Protein AF-A0A3M1QR81-F1 (afdb_monomer_lite)

Radius of gyration: 12.59 Å; chains: 1; bounding box: 26×25×29 Å

Structure (mmCIF, N/CA/C/O backbone):
data_AF-A0A3M1QR81-F1
#
_entry.id   AF-A0A3M1QR81-F1
#
loop_
_atom_site.group_PDB
_atom_site.id
_atom_site.type_symbol
_atom_site.label_atom_id
_atom_site.label_alt_id
_atom_site.label_comp_id
_atom_site.label_asym_id
_atom_site.label_entity_id
_atom_site.label_seq_id
_atom_site.pdbx_PDB_ins_code
_atom_site.Cartn_x
_atom_site.Cartn_y
_atom_site.Cartn_z
_atom_site.occupancy
_atom_site.B_iso_or_equiv
_atom_site.auth_seq_id
_atom_site.auth_comp_id
_atom_site.auth_asym_id
_atom_site.auth_atom_id
_atom_site.pdbx_PDB_model_num
ATOM 1 N N . MET A 1 1 ? 5.533 4.401 -2.220 1.00 89.75 1 MET A N 1
ATOM 2 C CA . MET A 1 1 ? 4.099 4.048 -2.024 1.00 89.75 1 MET A CA 1
ATOM 3 C C . MET A 1 1 ? 3.869 3.515 -0.621 1.00 89.75 1 MET A C 1
ATOM 5 O O . MET A 1 1 ? 4.752 2.839 -0.098 1.00 89.75 1 MET A O 1
ATOM 9 N N . LYS A 1 2 ? 2.687 3.748 -0.038 1.00 94.56 2 LYS A N 1
ATOM 10 C CA . LYS A 1 2 ? 2.342 3.297 1.321 1.00 94.56 2 LYS A CA 1
ATOM 11 C C . LYS A 1 2 ? 0.902 2.800 1.417 1.00 94.56 2 LYS A C 1
ATOM 13 O O . LYS A 1 2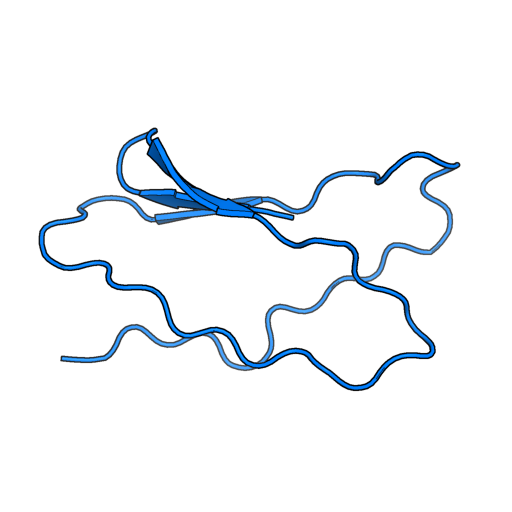 ? 0.017 3.334 0.749 1.00 94.56 2 LYS A O 1
ATOM 18 N N . VAL A 1 3 ? 0.673 1.835 2.304 1.00 96.62 3 VAL A N 1
ATOM 19 C CA . VAL A 1 3 ? -0.658 1.504 2.830 1.00 96.62 3 VAL A CA 1
ATOM 20 C C . VAL A 1 3 ? -0.718 2.002 4.265 1.00 96.62 3 VAL A C 1
ATOM 22 O O . VAL A 1 3 ? 0.112 1.628 5.093 1.00 96.62 3 VAL A O 1
ATOM 25 N N . VAL A 1 4 ? -1.688 2.863 4.552 1.00 98.25 4 VAL A N 1
ATOM 26 C CA . VAL A 1 4 ? -1.860 3.490 5.864 1.00 98.25 4 VAL A CA 1
ATOM 27 C C . VAL A 1 4 ? -3.205 3.073 6.444 1.00 98.25 4 VAL A C 1
ATOM 29 O O . VAL A 1 4 ? -4.234 3.255 5.797 1.00 98.25 4 VAL A O 1
ATOM 32 N N . GLY A 1 5 ? -3.198 2.534 7.661 1.00 98.31 5 GLY A N 1
ATOM 33 C CA . GLY A 1 5 ? -4.381 2.169 8.431 1.00 98.31 5 GLY A CA 1
ATOM 34 C C . GLY A 1 5 ? -4.544 3.092 9.626 1.00 98.31 5 GLY A C 1
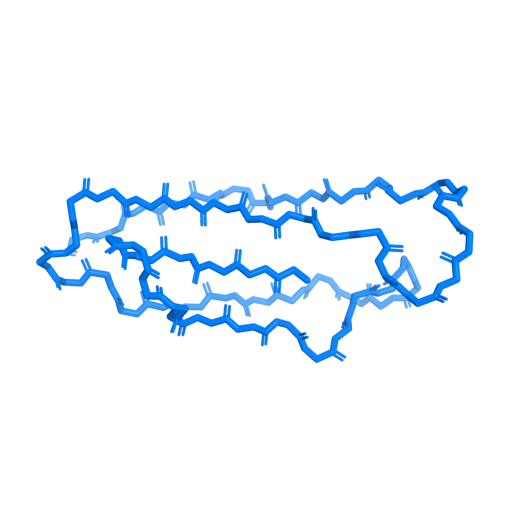ATOM 35 O O . GLY A 1 5 ? -3.653 3.170 10.466 1.00 98.31 5 GLY A O 1
ATOM 36 N N . ASP A 1 6 ? -5.654 3.825 9.689 1.00 98.38 6 ASP A N 1
ATOM 37 C CA . ASP A 1 6 ? -5.970 4.741 10.796 1.00 98.38 6 ASP A CA 1
ATOM 38 C C . ASP A 1 6 ? -4.821 5.718 11.147 1.00 98.38 6 ASP A C 1
ATOM 40 O O . ASP A 1 6 ? -4.595 6.071 12.302 1.00 98.38 6 ASP A O 1
ATOM 44 N N . GLY A 1 7 ? -4.083 6.164 10.125 1.00 97.94 7 GLY A N 1
ATOM 45 C CA . GLY A 1 7 ? -2.948 7.087 10.255 1.00 97.94 7 GLY A CA 1
ATOM 46 C 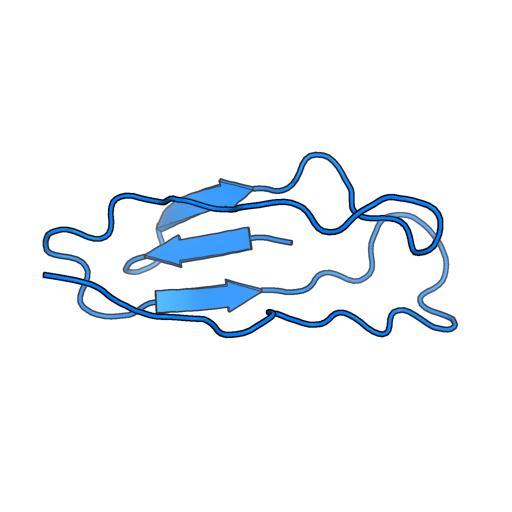C . GLY A 1 7 ? -1.590 6.421 10.504 1.00 97.94 7 GLY A C 1
ATOM 47 O O . GLY A 1 7 ? -0.574 7.109 10.459 1.00 97.94 7 GLY A O 1
ATOM 48 N N . GLN A 1 8 ? -1.543 5.102 10.702 1.00 97.75 8 GLN A N 1
ATOM 49 C CA . GLN A 1 8 ? -0.308 4.337 10.884 1.00 97.75 8 GLN A CA 1
ATOM 50 C C . GLN A 1 8 ? 0.110 3.649 9.584 1.00 97.75 8 GLN A C 1
ATOM 52 O O . GLN A 1 8 ? -0.720 3.075 8.880 1.00 97.75 8 GLN A O 1
ATOM 57 N N . VAL A 1 9 ? 1.400 3.696 9.252 1.00 97.12 9 VAL A N 1
ATOM 58 C CA . VAL A 1 9 ? 1.941 2.985 8.085 1.00 97.12 9 VAL A CA 1
ATOM 59 C C . VAL A 1 9 ? 1.915 1.485 8.376 1.00 97.12 9 VAL A C 1
ATOM 61 O O . VAL A 1 9 ? 2.606 1.019 9.275 1.00 97.12 9 VAL A O 1
ATOM 64 N N . LEU A 1 10 ? 1.112 0.743 7.614 1.00 97.50 10 LEU A N 1
ATOM 65 C CA . LEU A 1 10 ? 1.035 -0.718 7.689 1.00 97.50 10 LEU A CA 1
ATOM 66 C C . LEU A 1 10 ? 2.024 -1.382 6.729 1.00 97.50 10 LEU A C 1
ATOM 68 O O . LEU A 1 10 ? 2.491 -2.490 6.972 1.00 97.50 10 LEU A O 1
ATOM 72 N N . TRP A 1 11 ? 2.329 -0.702 5.622 1.00 96.00 11 TRP A N 1
ATOM 73 C CA . TRP A 1 11 ? 3.294 -1.153 4.631 1.00 96.00 11 TRP A CA 1
ATOM 74 C C . TRP A 1 11 ? 3.879 0.026 3.854 1.00 96.00 11 TRP A C 1
ATOM 76 O O . TRP A 1 11 ? 3.176 0.992 3.542 1.00 96.00 11 TRP A O 1
ATOM 86 N N . GLU A 1 12 ? 5.153 -0.092 3.495 1.00 93.25 12 GLU A N 1
ATOM 87 C CA . GLU A 1 12 ? 5.884 0.850 2.653 1.00 93.25 12 GLU A CA 1
ATOM 88 C C . GLU A 1 12 ? 6.660 0.079 1.581 1.00 93.25 12 GLU A C 1
ATOM 90 O O . GLU A 1 12 ? 7.347 -0.901 1.872 1.00 93.25 12 GLU A O 1
ATOM 95 N N . SER A 1 13 ? 6.509 0.502 0.326 1.00 85.81 13 SER A N 1
ATOM 96 C CA . SER A 1 13 ? 7.177 -0.141 -0.806 1.00 85.81 13 SER A CA 1
ATOM 97 C C . SER A 1 13 ? 8.671 0.183 -0.816 1.00 85.81 13 SER A C 1
ATOM 99 O O . SER A 1 13 ? 9.016 1.358 -0.684 1.00 85.81 13 SER A O 1
ATOM 101 N N . PRO A 1 14 ? 9.558 -0.796 -1.078 1.00 77.62 14 PRO A N 1
ATOM 102 C CA . PRO A 1 14 ? 10.985 -0.525 -1.231 1.00 77.62 14 PRO A CA 1
ATOM 103 C C . PRO A 1 14 ? 11.331 0.245 -2.521 1.00 77.62 14 PRO A C 1
ATOM 105 O O . PRO A 1 14 ? 12.391 0.857 -2.573 1.00 77.62 14 PRO A O 1
ATOM 108 N N . SER A 1 15 ? 10.472 0.197 -3.550 1.00 81.44 15 SER A N 1
ATOM 109 C CA . SER A 1 15 ? 10.473 0.969 -4.812 1.00 81.44 15 SER A CA 1
ATOM 110 C C . SER A 1 15 ? 9.647 0.175 -5.837 1.00 81.44 15 SER A C 1
ATOM 112 O O . SER A 1 15 ? 9.679 -1.059 -5.832 1.00 81.44 15 SER A O 1
ATOM 114 N N . VAL A 1 16 ? 8.921 0.858 -6.727 1.00 82.75 16 VAL A N 1
ATOM 115 C CA . VAL A 1 16 ? 8.233 0.243 -7.874 1.00 82.75 16 VAL A CA 1
ATOM 116 C C . VAL A 1 16 ? 8.763 0.883 -9.148 1.00 82.75 16 VAL A C 1
ATOM 118 O O . VAL A 1 16 ? 8.851 2.105 -9.229 1.00 82.75 16 VAL A O 1
ATOM 121 N N . ARG A 1 17 ? 9.120 0.067 -10.143 1.00 85.25 17 ARG A N 1
ATOM 122 C CA . ARG A 1 17 ? 9.575 0.537 -11.458 1.00 85.25 17 ARG A CA 1
ATOM 123 C C . ARG A 1 17 ? 8.782 -0.126 -12.575 1.00 85.25 17 ARG A C 1
ATOM 125 O O . ARG A 1 17 ? 8.445 -1.301 -12.484 1.00 85.25 17 ARG A O 1
ATOM 132 N N . GLY A 1 18 ? 8.553 0.602 -13.669 1.00 87.38 18 GLY A N 1
ATOM 133 C CA . GLY A 1 18 ? 7.766 0.106 -14.808 1.00 87.38 18 GLY A CA 1
ATOM 134 C C . GLY A 1 18 ? 8.386 -1.076 -15.567 1.00 87.38 18 GLY A C 1
ATOM 135 O O . GLY A 1 18 ? 7.698 -1.737 -16.335 1.00 87.38 18 GLY A O 1
ATOM 136 N N . ASN A 1 19 ? 9.673 -1.366 -15.355 1.00 89.62 19 ASN A N 1
ATOM 137 C CA . ASN A 1 19 ? 10.364 -2.520 -15.935 1.00 89.62 19 ASN A CA 1
ATOM 138 C C . ASN A 1 19 ? 10.385 -3.753 -15.013 1.00 89.62 19 ASN A C 1
ATOM 140 O O . ASN A 1 19 ? 11.058 -4.735 -15.326 1.00 89.62 19 ASN A O 1
ATOM 144 N N . GLN A 1 20 ? 9.703 -3.695 -13.869 1.00 89.12 20 GLN A N 1
ATOM 145 C CA . GLN A 1 20 ? 9.599 -4.795 -12.916 1.00 89.12 20 GLN A CA 1
ATOM 146 C C . GLN A 1 20 ? 8.220 -5.459 -13.015 1.00 89.12 20 GLN A C 1
ATOM 148 O O . GLN A 1 20 ? 7.245 -4.802 -13.389 1.00 89.12 20 GLN A O 1
ATOM 153 N N . PRO A 1 21 ? 8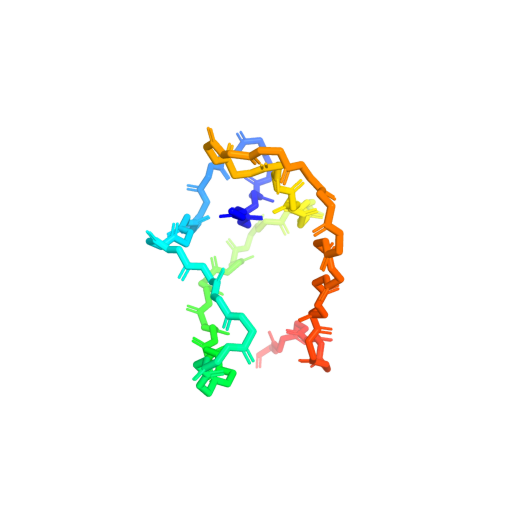.110 -6.759 -12.682 1.00 92.06 21 PRO A N 1
ATOM 154 C CA . PRO A 1 21 ? 6.805 -7.392 -12.556 1.00 92.06 21 PRO A CA 1
ATOM 155 C C . PRO A 1 21 ? 5.966 -6.707 -11.459 1.00 92.06 21 PRO A C 1
ATOM 157 O O . PRO A 1 21 ? 6.536 -6.127 -10.526 1.00 92.06 21 PRO A O 1
ATOM 160 N N . PRO A 1 22 ? 4.623 -6.798 -11.527 1.00 90.94 22 PRO A N 1
ATOM 161 C CA . PRO A 1 22 ? 3.756 -6.340 -10.448 1.00 90.94 22 PRO A CA 1
ATOM 162 C C . PRO A 1 22 ? 4.140 -6.987 -9.114 1.00 90.94 22 PRO A C 1
ATOM 164 O O . PRO A 1 22 ? 4.452 -8.176 -9.058 1.00 90.94 22 PRO A O 1
ATOM 167 N N . GLN A 1 23 ? 4.102 -6.201 -8.041 1.00 90.81 23 GLN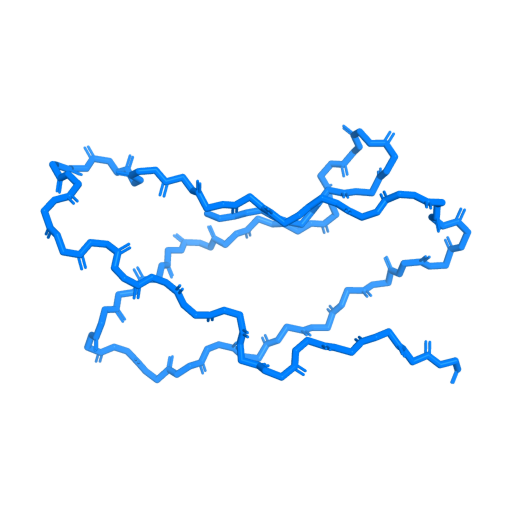 A N 1
ATOM 168 C CA . GLN A 1 23 ? 4.354 -6.692 -6.689 1.00 90.81 23 GLN A CA 1
ATOM 169 C C . GLN A 1 23 ? 3.034 -7.139 -6.058 1.00 90.81 23 GLN A C 1
ATOM 171 O O . GLN A 1 23 ? 2.074 -6.367 -6.011 1.00 90.81 23 GLN A O 1
ATOM 176 N N . GLU A 1 24 ? 2.989 -8.375 -5.562 1.00 92.44 24 GLU A N 1
ATOM 177 C CA . GLU A 1 24 ? 1.885 -8.827 -4.717 1.00 92.44 24 GLU A CA 1
ATOM 178 C C . GLU A 1 24 ? 1.990 -8.191 -3.330 1.00 92.44 24 GLU A C 1
ATOM 180 O O . GLU A 1 24 ? 3.081 -8.048 -2.773 1.00 92.44 24 GLU A O 1
ATOM 185 N N . LEU A 1 25 ? 0.843 -7.812 -2.768 1.00 92.81 25 LEU A N 1
ATOM 186 C CA . LEU A 1 25 ? 0.766 -7.179 -1.462 1.00 92.81 25 LEU A CA 1
ATOM 187 C C . LEU A 1 25 ? -0.344 -7.812 -0.628 1.00 92.81 25 LEU A C 1
ATOM 189 O O . LEU A 1 25 ? -1.519 -7.740 -0.986 1.00 92.81 25 LEU A O 1
ATOM 193 N N . LEU A 1 26 ? 0.043 -8.366 0.520 1.00 95.38 26 LEU A N 1
ATOM 194 C CA . LEU A 1 26 ? -0.862 -8.811 1.570 1.00 95.38 26 LEU A CA 1
ATOM 195 C C . LEU A 1 26 ? -0.501 -8.074 2.860 1.00 95.38 26 LEU A C 1
ATOM 197 O O . LEU A 1 26 ? 0.634 -8.148 3.326 1.00 95.38 26 LEU A O 1
ATOM 201 N N . VAL A 1 27 ? -1.464 -7.346 3.416 1.00 95.88 27 VAL A N 1
ATOM 202 C CA . VAL A 1 27 ? -1.301 -6.544 4.633 1.00 95.88 27 VAL A CA 1
ATOM 203 C C . VAL A 1 27 ? -2.457 -6.872 5.562 1.00 95.88 27 VAL A C 1
ATOM 205 O O . VAL A 1 27 ? -3.607 -6.891 5.122 1.00 95.88 27 VAL A O 1
ATOM 208 N N . ASP A 1 28 ? -2.158 -7.126 6.834 1.00 96.50 28 ASP A N 1
ATOM 209 C CA . ASP A 1 28 ? -3.196 -7.283 7.847 1.00 96.50 28 ASP A CA 1
ATOM 210 C C . ASP A 1 28 ? -3.857 -5.928 8.123 1.00 96.50 28 ASP A C 1
ATOM 212 O O . ASP A 1 28 ? -3.199 -4.941 8.457 1.00 96.50 28 ASP A O 1
ATOM 216 N N . VAL A 1 29 ? -5.174 -5.889 7.952 1.00 97.44 29 VAL A N 1
ATOM 217 C CA . VAL A 1 29 ? -6.015 -4.706 8.167 1.00 97.44 29 VAL A CA 1
ATOM 218 C C . VAL A 1 29 ? -7.073 -4.961 9.242 1.00 97.44 29 VAL A C 1
ATOM 220 O O . VAL A 1 29 ? -8.071 -4.244 9.328 1.00 97.44 29 VAL A O 1
ATOM 223 N N . THR A 1 30 ? -6.882 -5.991 10.070 1.00 96.88 30 THR A N 1
ATOM 224 C CA . THR A 1 30 ? -7.806 -6.352 11.146 1.00 96.88 30 THR A CA 1
ATOM 225 C C . THR A 1 30 ? -8.012 -5.178 12.099 1.00 96.88 30 THR A C 1
ATOM 227 O O . THR A 1 30 ? -7.073 -4.633 12.672 1.00 96.88 30 THR A O 1
ATOM 230 N N . GLY A 1 31 ? -9.272 -4.773 12.272 1.00 96.94 31 GLY A N 1
ATOM 231 C CA . GLY A 1 31 ? -9.644 -3.661 13.150 1.00 96.94 31 GLY A CA 1
ATOM 232 C C . GLY A 1 31 ? -9.401 -2.261 12.572 1.00 96.94 31 GLY A C 1
ATOM 233 O O . GLY A 1 31 ? -9.840 -1.292 13.194 1.00 96.94 31 GLY A O 1
ATOM 234 N N . VAL A 1 32 ? -8.786 -2.143 11.390 1.00 98.12 32 VAL A N 1
ATOM 235 C CA . VAL A 1 32 ? -8.560 -0.858 10.716 1.00 98.12 32 VAL A CA 1
ATOM 236 C C . VAL A 1 32 ? -9.875 -0.316 10.169 1.00 98.12 32 VAL A C 1
ATOM 238 O O . VAL A 1 32 ? -10.610 -1.012 9.467 1.00 98.12 32 VAL A O 1
ATOM 241 N N . ARG A 1 33 ? -10.177 0.950 10.463 1.00 97.50 33 ARG A N 1
ATOM 242 C CA . ARG A 1 33 ? -11.427 1.593 10.017 1.00 97.50 33 ARG A CA 1
ATOM 243 C C . ARG A 1 33 ? -11.262 2.376 8.727 1.00 97.50 33 ARG A C 1
ATOM 245 O O . ARG A 1 33 ? -12.210 2.484 7.950 1.00 97.50 33 ARG A O 1
ATOM 252 N N . ARG A 1 34 ? -10.080 2.945 8.501 1.00 97.94 34 ARG A N 1
ATOM 253 C CA . ARG A 1 34 ? -9.749 3.694 7.292 1.00 97.94 34 ARG A CA 1
ATOM 254 C C . ARG A 1 34 ? -8.430 3.212 6.717 1.00 97.94 34 ARG A C 1
ATOM 256 O O . ARG A 1 34 ? -7.395 3.314 7.368 1.00 97.94 34 ARG A O 1
ATOM 263 N N . LEU A 1 35 ? -8.485 2.780 5.461 1.00 97.56 35 LEU A N 1
ATOM 264 C CA . LEU A 1 35 ? -7.310 2.526 4.640 1.00 97.56 35 LEU A CA 1
ATOM 265 C C . LEU A 1 35 ? -7.076 3.704 3.696 1.00 97.56 35 LEU A C 1
ATOM 267 O O . LEU A 1 35 ? -7.990 4.135 2.993 1.00 97.56 35 LEU A O 1
ATOM 271 N N . THR A 1 36 ? -5.841 4.191 3.665 1.00 97.31 36 THR A N 1
ATOM 272 C CA . THR A 1 36 ? -5.362 5.184 2.705 1.00 97.31 36 THR A CA 1
ATOM 273 C C . THR A 1 36 ? -4.242 4.553 1.890 1.00 97.31 36 THR A C 1
ATOM 275 O O . THR A 1 36 ? -3.240 4.100 2.445 1.00 97.31 36 THR A O 1
ATOM 278 N N . LEU A 1 37 ? -4.410 4.532 0.569 1.00 95.38 37 LEU A N 1
ATOM 279 C CA . LEU A 1 37 ? -3.379 4.105 -0.372 1.00 95.38 37 LEU A CA 1
ATOM 280 C C . LEU A 1 37 ? -2.651 5.348 -0.879 1.00 95.38 37 LEU A C 1
ATOM 282 O O . LEU A 1 37 ? -3.276 6.241 -1.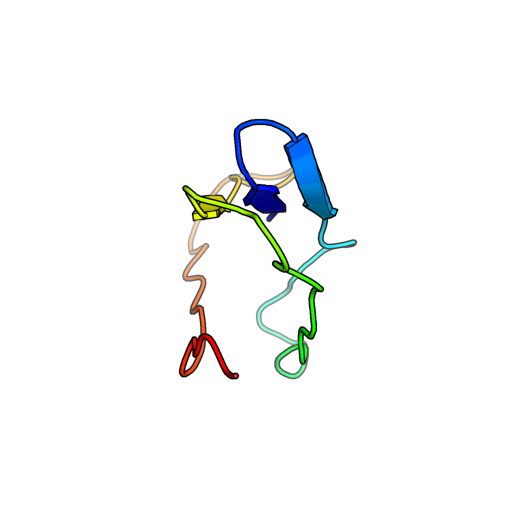447 1.00 95.38 37 LEU A O 1
ATOM 286 N N . VAL A 1 38 ? -1.343 5.417 -0.652 1.00 93.44 38 VAL A N 1
ATOM 287 C CA . VAL A 1 38 ? -0.515 6.575 -1.000 1.00 93.44 38 VAL A CA 1
ATOM 288 C C . VAL A 1 38 ? 0.453 6.186 -2.108 1.00 93.44 38 VAL A C 1
ATOM 290 O O . VAL A 1 38 ? 1.243 5.252 -1.955 1.00 93.44 38 VAL A O 1
ATOM 293 N N . VAL A 1 39 ? 0.417 6.933 -3.207 1.00 90.25 39 VAL A N 1
ATOM 294 C CA . VAL A 1 39 ? 1.473 6.947 -4.222 1.00 90.25 39 VAL A CA 1
ATOM 295 C C . VAL A 1 39 ? 2.283 8.215 -3.979 1.00 90.25 39 VAL A C 1
ATOM 297 O O . VAL A 1 39 ? 1.708 9.298 -3.898 1.00 90.25 39 VAL A O 1
ATOM 300 N N . ASP A 1 40 ? 3.585 8.059 -3.757 1.00 84.88 40 ASP A N 1
ATOM 301 C CA . ASP A 1 40 ? 4.514 9.187 -3.685 1.00 84.88 40 ASP A CA 1
ATOM 302 C C . ASP A 1 40 ? 5.155 9.406 -5.057 1.00 84.88 40 ASP A C 1
ATOM 304 O O . ASP A 1 40 ? 5.050 8.557 -5.940 1.00 84.88 40 ASP A O 1
ATOM 308 N N . TYR A 1 41 ? 5.795 10.558 -5.210 1.00 77.44 41 TYR A N 1
ATOM 309 C CA . TYR A 1 41 ? 6.490 10.997 -6.420 1.00 77.44 41 TYR A CA 1
ATOM 310 C C . TYR A 1 41 ? 7.923 10.436 -6.525 1.00 77.44 41 TYR A C 1
ATOM 312 O O . TYR A 1 41 ? 8.738 10.967 -7.269 1.00 77.44 41 TYR A O 1
ATOM 320 N N . GLY A 1 42 ? 8.283 9.417 -5.730 1.00 75.38 42 GLY A N 1
ATOM 321 C CA . GLY A 1 42 ? 9.637 8.863 -5.724 1.00 75.38 42 GLY A CA 1
ATOM 322 C C . GLY A 1 42 ? 10.735 9.867 -5.328 1.00 75.38 42 GLY A C 1
ATOM 323 O O . GLY A 1 42 ? 10.504 10.815 -4.577 1.00 75.38 42 GLY A O 1
ATOM 324 N N . ALA A 1 43 ? 11.964 9.603 -5.787 1.00 73.12 43 ALA A N 1
ATOM 325 C CA . ALA A 1 43 ? 13.154 10.418 -5.501 1.00 73.12 43 ALA A CA 1
ATOM 326 C C . ALA A 1 43 ? 13.609 11.295 -6.687 1.00 73.12 43 ALA A C 1
ATOM 328 O O . ALA A 1 43 ? 14.395 12.217 -6.480 1.00 73.12 43 ALA A O 1
ATOM 329 N N . ASP A 1 44 ? 13.103 11.026 -7.894 1.00 68.12 44 ASP A N 1
ATOM 330 C CA . ASP A 1 44 ? 13.456 11.693 -9.153 1.00 68.12 44 ASP A CA 1
ATOM 331 C C . ASP A 1 44 ? 12.177 12.193 -9.847 1.00 68.12 44 ASP A C 1
ATOM 333 O O . ASP A 1 44 ? 11.098 11.706 -9.533 1.00 68.12 44 ASP A O 1
ATOM 337 N N . LEU A 1 45 ? 12.304 13.165 -10.766 1.00 59.41 45 LEU A N 1
ATOM 338 C CA . LEU A 1 45 ? 11.194 13.812 -11.493 1.00 59.41 45 LEU A CA 1
ATOM 339 C C . LEU A 1 45 ? 10.040 12.844 -11.835 1.00 59.41 45 LEU A C 1
ATOM 341 O O . LEU A 1 45 ? 10.261 11.791 -12.426 1.00 59.41 45 LEU A O 1
ATOM 345 N N . ASP A 1 46 ? 8.811 13.278 -11.558 1.00 67.25 46 ASP A N 1
ATOM 346 C CA . ASP A 1 46 ? 7.532 12.544 -11.612 1.00 67.25 46 ASP A CA 1
ATOM 347 C C . ASP A 1 46 ? 6.981 12.293 -13.034 1.00 67.25 46 ASP A C 1
ATOM 349 O O . ASP A 1 46 ? 5.785 12.068 -13.256 1.00 67.25 46 ASP A O 1
ATOM 353 N N . LEU A 1 47 ? 7.852 12.337 -14.043 1.00 73.38 47 LEU A N 1
ATOM 354 C CA . LEU A 1 47 ? 7.470 12.159 -15.437 1.00 73.38 47 LEU A CA 1
ATOM 355 C C . LEU A 1 47 ? 7.146 10.687 -15.717 1.00 73.38 47 LEU A C 1
ATOM 357 O O . LEU A 1 47 ? 8.038 9.863 -15.898 1.00 73.38 47 LEU A O 1
ATOM 361 N N . SER A 1 48 ? 5.857 10.404 -15.920 1.00 78.94 48 SER A N 1
ATOM 362 C CA . SER A 1 48 ? 5.299 9.081 -16.264 1.00 78.94 48 SER A CA 1
ATOM 363 C C . SER A 1 48 ? 5.102 8.110 -15.091 1.00 78.94 48 SER A C 1
ATOM 365 O O . SER A 1 48 ? 5.050 6.898 -15.313 1.00 78.94 48 SER A O 1
ATOM 367 N N . ASP A 1 49 ? 4.898 8.614 -13.870 1.00 82.38 49 ASP A N 1
ATOM 368 C CA . ASP A 1 49 ? 4.558 7.800 -12.690 1.00 82.38 49 ASP A CA 1
ATOM 369 C C . ASP A 1 49 ? 3.101 7.307 -12.716 1.00 82.38 49 ASP A C 1
ATOM 371 O O . ASP A 1 49 ? 2.238 7.668 -11.914 1.00 82.38 49 ASP A O 1
ATOM 375 N N . HIS A 1 50 ? 2.803 6.448 -13.688 1.00 88.25 50 HIS A N 1
ATOM 376 C CA . HIS A 1 50 ? 1.510 5.790 -13.812 1.00 88.25 50 HIS A CA 1
ATOM 377 C C . HIS A 1 50 ? 1.494 4.529 -12.949 1.00 88.25 50 HIS A C 1
ATOM 379 O O . HIS A 1 50 ? 1.885 3.443 -13.380 1.00 88.25 50 HIS A O 1
ATOM 385 N N . VAL A 1 51 ? 1.020 4.676 -11.715 1.00 88.81 51 VAL A N 1
ATOM 386 C CA . VAL A 1 51 ? 0.916 3.574 -10.754 1.00 88.81 51 VAL A CA 1
ATOM 387 C C . VAL A 1 51 ? -0.488 2.976 -10.758 1.00 88.81 51 VAL A C 1
ATOM 389 O O . VAL A 1 51 ? -1.491 3.688 -10.755 1.00 88.81 51 VAL A O 1
ATOM 392 N N . ILE A 1 52 ? -0.557 1.644 -10.713 1.00 91.69 52 ILE A N 1
ATOM 393 C CA . ILE A 1 52 ? -1.810 0.891 -10.655 1.00 91.69 52 ILE A CA 1
ATOM 394 C C . ILE A 1 52 ? -1.830 0.053 -9.377 1.00 91.69 52 ILE A C 1
ATOM 396 O O . ILE A 1 52 ? -1.000 -0.832 -9.188 1.00 91.69 52 ILE A O 1
ATOM 400 N N . TRP A 1 53 ? -2.842 0.272 -8.538 1.00 93.62 53 TRP A N 1
ATOM 401 C CA . TRP A 1 53 ? -3.271 -0.729 -7.563 1.00 93.62 53 TRP A CA 1
ATOM 402 C C . TRP A 1 53 ? -4.126 -1.753 -8.304 1.00 93.62 53 TRP A C 1
ATOM 404 O O . TRP A 1 53 ? -5.291 -1.497 -8.615 1.00 93.62 53 TRP A O 1
ATOM 414 N N . ALA A 1 54 ? -3.528 -2.884 -8.672 1.00 93.62 54 ALA A N 1
ATOM 415 C CA . ALA A 1 54 ? -4.199 -3.887 -9.489 1.00 93.62 54 ALA A CA 1
ATOM 416 C C . ALA A 1 54 ? -5.165 -4.717 -8.633 1.00 93.62 54 ALA A C 1
ATOM 418 O O . ALA A 1 54 ? -4.747 -5.426 -7.726 1.00 93.62 54 ALA A O 1
ATOM 419 N N . LEU A 1 55 ? -6.465 -4.627 -8.940 1.00 93.88 55 LEU A N 1
ATOM 420 C CA . LEU A 1 55 ? -7.532 -5.404 -8.293 1.00 93.88 55 LEU A CA 1
ATOM 421 C C . LEU A 1 55 ? -7.487 -5.386 -6.746 1.00 93.88 55 LEU A C 1
ATOM 423 O O . LEU A 1 55 ? -7.555 -6.449 -6.131 1.00 93.88 55 LEU A O 1
ATOM 427 N N . PRO A 1 56 ? -7.435 -4.215 -6.084 1.00 95.00 56 PRO A N 1
ATOM 428 C CA . PRO A 1 56 ? -7.371 -4.158 -4.629 1.00 95.00 56 PRO A CA 1
ATOM 429 C C . PRO A 1 56 ? -8.643 -4.756 -4.026 1.00 95.00 56 PRO A C 1
ATOM 431 O O . PRO A 1 56 ? -9.761 -4.449 -4.462 1.00 95.00 56 PRO A O 1
ATOM 434 N N . ARG A 1 57 ? -8.483 -5.634 -3.035 1.00 95.62 57 ARG A N 1
ATOM 435 C CA . ARG A 1 57 ? -9.587 -6.278 -2.317 1.00 95.62 57 ARG A CA 1
ATOM 436 C C . ARG A 1 57 ? -9.299 -6.278 -0.825 1.00 95.62 57 ARG A C 1
ATOM 438 O O . ARG A 1 57 ? -8.177 -6.537 -0.408 1.00 95.62 57 ARG A O 1
ATOM 445 N N . VAL A 1 58 ? -10.346 -6.039 -0.043 1.00 95.00 58 VAL A N 1
ATOM 446 C CA . VAL A 1 58 ? -10.379 -6.404 1.374 1.00 95.00 58 VAL A CA 1
ATOM 447 C C . VAL A 1 58 ? -11.060 -7.763 1.452 1.00 95.00 58 VAL A C 1
ATOM 449 O O . VAL A 1 58 ? -12.116 -7.961 0.848 1.00 95.00 58 VAL A O 1
ATOM 452 N N . MET A 1 59 ? -10.431 -8.698 2.149 1.00 93.31 59 MET A N 1
ATOM 453 C CA . MET A 1 59 ? -10.917 -10.064 2.328 1.00 93.31 59 MET A CA 1
ATOM 454 C C . MET A 1 59 ? -11.229 -10.293 3.810 1.00 93.31 59 MET A C 1
ATOM 456 O O . MET A 1 59 ? -10.690 -9.589 4.665 1.00 93.31 59 MET A O 1
ATOM 460 N N . ARG A 1 60 ? -12.142 -11.224 4.095 1.00 84.19 60 ARG A N 1
ATOM 461 C CA . ARG A 1 60 ? -12.576 -11.591 5.448 1.00 84.19 60 ARG A CA 1
ATOM 462 C C . ARG A 1 60 ? -12.008 -12.945 5.841 1.00 84.19 60 ARG A C 1
ATOM 464 O O . ARG A 1 60 ? -11.912 -13.797 4.933 1.00 84.19 60 ARG A O 1
#

Sequence (60 aa):
MKVVGDGQVLWESPSVRGNQPPQELLVDVTGVRRLTLVVDYGADLDLSDHVIWALPRVMR

Secondary structure (DSSP, 8-state):
-EEEETTEEEEE-S---TTSPPPP-----TT-S-EEEE----SS--TT------S-----

pLDDT: mean 89.89, std 8.88, range [59.41, 98.38]

Foldseek 3Di:
DFKDFPNHTQDDDPDDDPPDPDDDDDTDCVPGPDIDDDDDCPDDHNPPPPDDPPPDDDDD